Protein AF-A0A3D0GPQ9-F1 (afdb_monomer)

Foldseek 3Di:
DKDKDWFADDPPHQDAQLVGPRRIDIDIDDVVVCPDPPVVVVVVSVVSCPPPVNVVVVVVVPDPDPPPDD

pLDDT: mean 81.27, std 11.55, range [43.84, 93.25]

Radius of gyration: 15.56 Å; Cα contacts (8 Å, |Δi|>4): 61; chains: 1; bounding box: 45×23×41 Å

Structure (mmCIF, N/CA/C/O backbone):
data_AF-A0A3D0GPQ9-F1
#
_entry.id   AF-A0A3D0GPQ9-F1
#
loop_
_atom_site.group_PDB
_atom_site.id
_atom_site.type_symbol
_atom_site.label_atom_id
_atom_site.label_alt_id
_atom_site.label_comp_id
_atom_site.label_asym_id
_atom_site.label_entity_id
_atom_site.label_seq_id
_atom_site.pdbx_PDB_ins_code
_atom_site.Cartn_x
_atom_site.Cartn_y
_atom_site.Cartn_z
_atom_site.occupancy
_atom_site.B_iso_or_equiv
_atom_site.auth_seq_id
_atom_site.auth_comp_id
_atom_site.auth_asym_id
_atom_site.auth_atom_id
_atom_site.pdbx_PDB_model_num
ATOM 1 N N . MET A 1 1 ? 23.570 -1.283 -7.655 1.00 74.50 1 MET A N 1
ATOM 2 C CA . MET A 1 1 ? 22.782 -0.086 -8.034 1.00 74.50 1 MET A CA 1
ATOM 3 C C . MET A 1 1 ? 21.502 -0.104 -7.208 1.00 74.50 1 MET A C 1
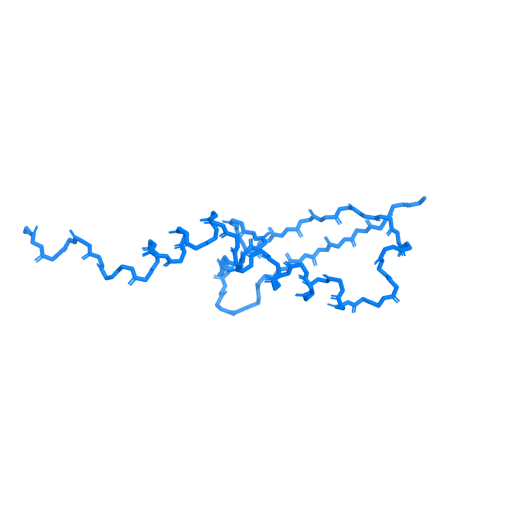ATOM 5 O O . MET A 1 1 ? 21.001 -1.195 -6.967 1.00 74.50 1 MET A O 1
ATOM 9 N N . VAL A 1 2 ? 21.012 1.038 -6.720 1.00 84.81 2 VAL A N 1
ATOM 10 C CA . VAL A 1 2 ? 19.787 1.112 -5.900 1.00 84.81 2 VAL A CA 1
ATOM 11 C C . VAL A 1 2 ? 18.703 1.863 -6.671 1.00 84.81 2 VAL A C 1
ATOM 13 O O . VAL A 1 2 ? 18.989 2.890 -7.281 1.00 84.81 2 VAL A O 1
ATOM 16 N N . GLY A 1 3 ? 17.489 1.319 -6.691 1.00 86.88 3 GLY A N 1
ATOM 17 C CA . GLY A 1 3 ? 16.294 1.968 -7.221 1.00 86.88 3 GLY A CA 1
ATOM 18 C C . GLY A 1 3 ? 15.522 2.680 -6.111 1.00 86.88 3 GLY A C 1
ATOM 19 O O . GLY A 1 3 ? 15.656 2.343 -4.932 1.00 86.88 3 GLY A O 1
ATOM 20 N N . HIS A 1 4 ? 14.709 3.664 -6.489 1.00 90.38 4 HIS A N 1
ATOM 21 C CA . HIS A 1 4 ? 13.879 4.435 -5.567 1.00 90.38 4 HIS A CA 1
ATOM 22 C C . HIS A 1 4 ? 12.416 4.390 -6.014 1.00 90.38 4 HIS 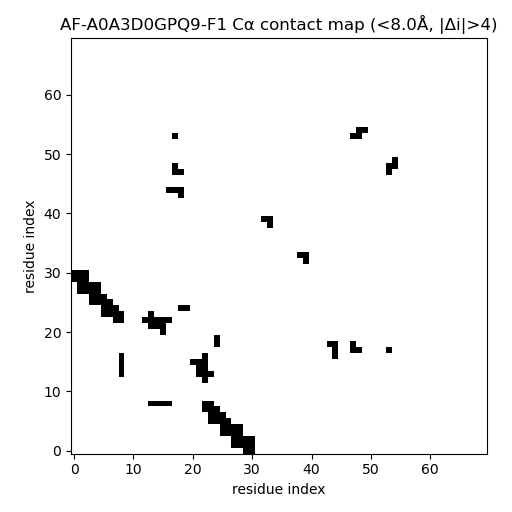A C 1
ATOM 24 O O . HIS A 1 4 ? 12.104 4.734 -7.153 1.00 90.38 4 HIS A O 1
ATOM 30 N N . LEU A 1 5 ? 11.536 3.969 -5.104 1.00 89.31 5 LEU A N 1
ATOM 31 C CA . LEU A 1 5 ? 10.087 4.049 -5.242 1.00 89.31 5 LEU A CA 1
ATOM 32 C C . LEU A 1 5 ? 9.562 5.201 -4.381 1.00 89.31 5 LEU A C 1
ATOM 34 O O . LEU A 1 5 ? 9.777 5.213 -3.167 1.00 89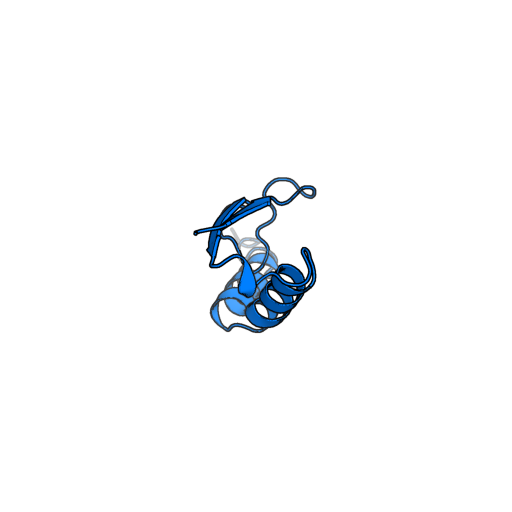.31 5 LEU A O 1
ATOM 38 N N . ASP A 1 6 ? 8.847 6.124 -5.017 1.00 91.12 6 ASP A N 1
ATOM 39 C CA . ASP A 1 6 ? 8.101 7.204 -4.370 1.00 91.12 6 ASP A CA 1
ATOM 40 C C . ASP A 1 6 ? 6.603 6.897 -4.494 1.00 91.12 6 ASP A C 1
ATOM 42 O O . ASP A 1 6 ? 6.063 6.820 -5.600 1.00 91.12 6 ASP A O 1
ATOM 46 N N . ILE A 1 7 ? 5.952 6.640 -3.359 1.00 89.75 7 ILE A N 1
ATOM 47 C CA . ILE A 1 7 ? 4.549 6.229 -3.291 1.00 89.75 7 ILE A CA 1
ATOM 48 C C . ILE A 1 7 ? 3.758 7.310 -2.564 1.00 89.75 7 ILE A C 1
ATOM 50 O O . ILE A 1 7 ? 4.098 7.679 -1.438 1.00 89.75 7 ILE A O 1
ATOM 54 N N . ARG A 1 8 ? 2.675 7.782 -3.192 1.00 90.44 8 ARG A N 1
ATOM 55 C CA . ARG A 1 8 ? 1.823 8.857 -2.671 1.00 90.44 8 ARG A CA 1
ATOM 56 C C . ARG A 1 8 ? 0.348 8.537 -2.862 1.00 90.44 8 ARG A C 1
ATOM 58 O O . ARG A 1 8 ? -0.054 8.076 -3.930 1.00 90.44 8 ARG A O 1
ATOM 65 N N . THR A 1 9 ? -0.462 8.826 -1.852 1.00 88.88 9 THR A N 1
ATOM 66 C CA . THR A 1 9 ? -1.921 8.745 -1.951 1.00 88.88 9 THR A CA 1
ATOM 67 C C . THR A 1 9 ? -2.464 9.938 -2.739 1.00 88.88 9 THR A C 1
ATOM 69 O O . THR A 1 9 ? -2.172 11.085 -2.405 1.00 88.88 9 THR A O 1
ATOM 72 N N . ILE A 1 10 ? -3.274 9.675 -3.769 1.00 87.19 10 ILE A N 1
ATOM 73 C CA . ILE A 1 10 ? -3.856 10.718 -4.635 1.00 87.19 10 ILE A CA 1
ATOM 74 C C . ILE A 1 10 ? -5.242 11.166 -4.136 1.00 87.19 10 ILE A C 1
ATOM 76 O O . ILE A 1 10 ? -5.561 12.349 -4.214 1.00 87.19 10 ILE A O 1
ATOM 80 N N . GLY A 1 11 ? -6.066 10.257 -3.600 1.00 77.62 11 GLY A N 1
ATOM 81 C CA . GLY A 1 11 ? -7.421 10.590 -3.151 1.00 77.62 11 GLY A CA 1
ATOM 82 C C . GLY A 1 11 ? -8.052 9.516 -2.251 1.00 77.62 11 GLY A C 1
ATOM 83 O O . GLY A 1 11 ? -8.027 8.350 -2.647 1.00 77.62 11 GLY A O 1
ATOM 84 N N . PRO A 1 12 ? -8.634 9.880 -1.084 1.00 78.31 12 PRO A N 1
ATOM 85 C CA . PRO A 1 12 ? -8.604 11.213 -0.465 1.00 78.31 12 PRO A CA 1
ATOM 86 C C . PRO A 1 12 ? -7.172 11.643 -0.094 1.00 78.31 12 PRO A C 1
ATOM 88 O O . PRO A 1 12 ? -6.285 10.808 0.084 1.00 78.31 12 PRO A O 1
ATOM 91 N N . GLN A 1 13 ? -6.916 12.953 -0.051 1.00 73.50 13 GLN A N 1
ATOM 92 C CA . GLN A 1 13 ? -5.570 13.472 0.200 1.00 73.50 13 GLN A CA 1
ATOM 93 C C . GLN A 1 13 ? -5.078 13.016 1.577 1.00 73.50 13 GLN A C 1
ATOM 95 O O . GLN A 1 13 ? -5.808 13.111 2.560 1.00 73.50 13 GLN A O 1
ATOM 100 N N . SER A 1 14 ? -3.851 12.495 1.629 1.00 68.88 14 SER A N 1
ATOM 101 C CA . SER A 1 14 ? -3.251 11.939 2.849 1.00 68.88 14 SER A CA 1
ATOM 102 C C . SER A 1 14 ? -4.043 10.790 3.480 1.00 68.88 14 SER A C 1
ATOM 104 O O . SER A 1 14 ? -3.865 10.517 4.666 1.00 68.88 14 SER A O 1
ATOM 106 N N . ALA A 1 15 ? -4.884 10.076 2.715 1.00 78.19 15 ALA A N 1
ATOM 107 C CA . ALA A 1 15 ? -5.366 8.785 3.194 1.00 78.19 15 ALA A CA 1
ATOM 108 C C . ALA A 1 15 ? -4.153 7.901 3.489 1.00 78.19 15 ALA A C 1
ATOM 110 O O . ALA A 1 15 ? -3.175 7.893 2.732 1.00 78.19 15 ALA A O 1
ATOM 111 N N . LEU A 1 16 ? -4.237 7.179 4.596 1.00 85.56 16 LEU A N 1
ATOM 112 C CA . LEU A 1 16 ? -3.176 6.329 5.101 1.00 85.56 16 LEU A CA 1
ATOM 113 C C . LEU A 1 16 ? -3.420 4.923 4.555 1.00 85.56 16 LEU A C 1
ATOM 115 O O . LEU A 1 16 ? -4.261 4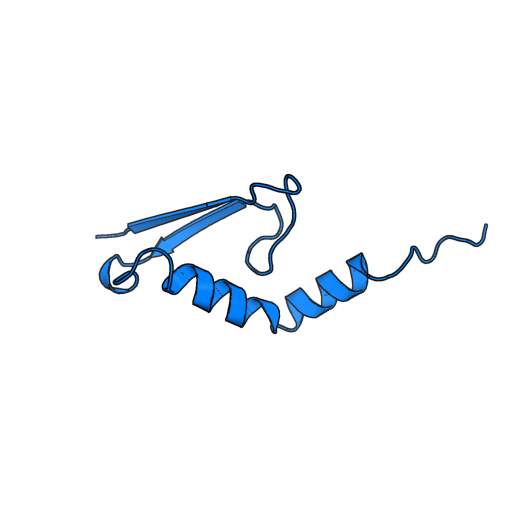.237 5.108 1.00 85.56 16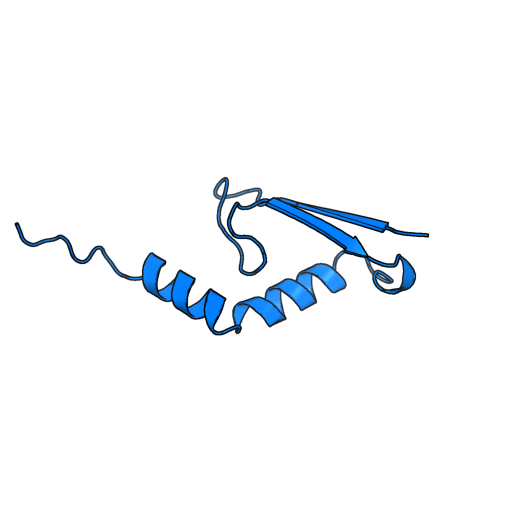 LEU A O 1
ATOM 119 N N . PRO A 1 17 ? -2.821 4.470 3.441 1.00 84.44 17 PRO A N 1
ATOM 120 C CA . PRO A 1 17 ? -2.877 3.062 3.072 1.00 84.44 17 PRO A CA 1
ATOM 121 C C . PRO A 1 17 ? -2.037 2.216 4.049 1.00 84.44 17 PRO A C 1
ATOM 123 O O . PRO A 1 17 ? -1.172 2.755 4.740 1.00 84.44 17 PRO A O 1
ATOM 126 N N . PRO A 1 18 ? -2.172 0.877 4.017 1.00 88.88 18 PRO A N 1
ATOM 127 C CA . PRO A 1 18 ? -1.434 -0.043 4.895 1.00 88.88 18 PRO A CA 1
ATOM 128 C C . PRO A 1 18 ? 0.085 0.129 4.906 1.00 88.88 18 PRO A C 1
ATOM 130 O O . PRO A 1 18 ? 0.773 -0.262 5.841 1.00 88.88 18 PRO A O 1
ATOM 133 N N . ILE A 1 19 ? 0.623 0.714 3.842 1.00 89.81 19 ILE A N 1
ATOM 134 C CA . ILE A 1 19 ? 2.049 0.917 3.665 1.00 89.81 19 ILE A CA 1
ATOM 135 C C . ILE A 1 19 ? 2.507 2.311 4.096 1.00 89.81 19 ILE A C 1
ATOM 137 O O . ILE A 1 19 ? 3.686 2.582 3.964 1.00 89.81 19 ILE A O 1
ATOM 141 N N . THR A 1 20 ? 1.689 3.242 4.586 1.00 87.00 20 THR A N 1
ATOM 142 C CA . THR A 1 20 ? 2.216 4.535 5.076 1.00 87.00 20 THR A CA 1
ATOM 143 C C . THR A 1 20 ? 1.346 5.169 6.150 1.00 87.00 20 THR A C 1
ATOM 145 O O . THR A 1 20 ? 0.126 5.164 6.077 1.00 87.00 20 THR A O 1
ATOM 148 N N . GLU A 1 21 ? 2.018 5.775 7.124 1.00 81.12 21 GLU A N 1
ATOM 149 C CA . GLU A 1 21 ? 1.420 6.513 8.238 1.00 81.12 21 GLU A CA 1
ATOM 150 C C . GLU A 1 21 ? 1.111 7.977 7.890 1.00 81.12 21 GLU A C 1
ATOM 152 O O . GLU A 1 21 ? 0.485 8.674 8.680 1.00 81.12 21 GLU A O 1
ATOM 157 N N . THR A 1 22 ? 1.530 8.461 6.712 1.00 84.31 22 THR A N 1
ATOM 158 C CA . THR A 1 22 ? 1.353 9.865 6.287 1.00 84.31 22 THR A CA 1
ATOM 159 C C . THR A 1 22 ? 0.711 10.026 4.907 1.00 84.31 22 THR A C 1
ATOM 161 O O . THR A 1 22 ? 0.490 11.147 4.456 1.00 84.31 22 THR A O 1
ATOM 164 N N . GLY A 1 23 ? 0.450 8.925 4.194 1.00 86.19 23 GLY A N 1
ATOM 165 C CA . GLY A 1 23 ? 0.047 8.963 2.782 1.00 86.19 23 GLY A CA 1
ATOM 166 C C . GLY A 1 23 ? 1.219 9.154 1.808 1.00 86.19 23 GLY A C 1
ATOM 167 O O . GLY A 1 23 ? 1.002 9.236 0.600 1.00 86.19 23 GLY A O 1
ATOM 168 N N . HIS A 1 24 ? 2.459 9.181 2.308 1.00 89.62 24 HIS A N 1
ATOM 169 C CA . HIS A 1 24 ? 3.690 9.210 1.517 1.00 89.62 24 HIS A CA 1
ATOM 170 C C . HIS A 1 24 ? 4.692 8.159 2.017 1.00 89.62 24 HIS A C 1
ATOM 172 O O . HIS A 1 24 ? 4.863 7.980 3.226 1.00 89.62 24 HIS A O 1
ATOM 178 N N . ARG A 1 25 ? 5.401 7.473 1.114 1.00 91.19 25 ARG A N 1
ATOM 179 C CA . ARG A 1 25 ? 6.545 6.621 1.470 1.00 91.19 25 ARG A CA 1
ATOM 180 C C . ARG A 1 25 ? 7.625 6.653 0.393 1.00 91.19 25 ARG A C 1
ATOM 182 O O . ARG A 1 25 ? 7.359 6.347 -0.764 1.00 91.19 25 ARG A O 1
ATOM 189 N N . SER A 1 26 ? 8.862 6.879 0.832 1.00 92.31 26 SER A N 1
ATOM 190 C CA . SER A 1 26 ? 10.074 6.599 0.058 1.00 92.31 26 SER A CA 1
ATOM 191 C C . SER A 1 26 ? 10.611 5.213 0.411 1.00 92.31 26 SER A C 1
ATOM 193 O O . SER A 1 26 ? 10.762 4.881 1.591 1.00 92.31 26 SER A O 1
ATOM 195 N N . HIS A 1 27 ? 10.901 4.392 -0.597 1.00 90.50 27 HIS A N 1
ATOM 196 C CA . HIS A 1 27 ? 11.450 3.050 -0.407 1.00 90.50 27 HIS A CA 1
ATOM 197 C C . HIS A 1 27 ? 12.598 2.786 -1.383 1.00 90.50 27 HIS A C 1
ATOM 199 O O . HIS A 1 27 ? 12.448 2.933 -2.596 1.00 90.50 27 HIS A O 1
ATOM 205 N N . PHE A 1 28 ? 13.748 2.386 -0.844 1.00 91.38 28 PHE A N 1
ATOM 206 C CA . PHE A 1 28 ? 14.926 2.021 -1.623 1.00 91.38 28 PHE A CA 1
ATOM 207 C C . PHE A 1 28 ? 14.997 0.511 -1.773 1.00 91.38 28 PHE A C 1
ATOM 209 O O . PHE A 1 28 ? 14.879 -0.221 -0.790 1.00 91.38 28 PHE A O 1
ATOM 216 N N . ILE A 1 29 ? 15.202 0.050 -3.000 1.00 88.94 29 ILE A N 1
ATOM 217 C CA . ILE A 1 29 ? 15.158 -1.373 -3.320 1.00 88.94 29 ILE A CA 1
ATOM 218 C C . ILE A 1 29 ? 16.080 -1.691 -4.487 1.00 88.94 29 ILE A C 1
ATOM 220 O O . ILE A 1 29 ? 16.365 -0.841 -5.332 1.00 88.94 29 ILE A O 1
ATOM 224 N N . HIS A 1 30 ? 16.585 -2.920 -4.533 1.00 88.88 30 HIS A N 1
ATOM 225 C CA . HIS A 1 30 ? 17.370 -3.352 -5.676 1.00 88.88 30 HIS A CA 1
ATOM 226 C C . HIS A 1 30 ? 16.472 -3.435 -6.925 1.00 88.88 30 HIS A C 1
ATOM 228 O O . HIS A 1 30 ? 15.414 -4.063 -6.849 1.00 88.88 30 HIS A O 1
ATOM 234 N N . PRO A 1 31 ? 16.872 -2.858 -8.076 1.00 84.56 31 PRO A N 1
ATOM 235 C CA . PRO A 1 31 ? 16.038 -2.847 -9.280 1.00 84.56 31 PRO A CA 1
ATOM 236 C C . PRO A 1 31 ? 15.593 -4.238 -9.746 1.00 84.56 31 PRO A C 1
ATOM 238 O O . PRO A 1 31 ? 14.493 -4.376 -10.256 1.00 84.56 31 PRO A O 1
ATOM 241 N N . SER A 1 32 ? 16.394 -5.281 -9.498 1.00 85.88 32 SER A N 1
ATOM 242 C CA . SER A 1 32 ? 16.039 -6.666 -9.854 1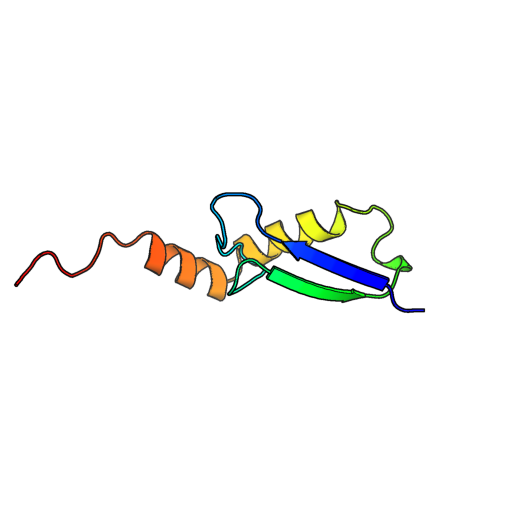.00 85.88 32 SER A CA 1
ATOM 243 C C . SER A 1 32 ? 14.834 -7.232 -9.096 1.00 85.88 32 SER A C 1
ATOM 245 O O . SER A 1 32 ? 14.368 -8.305 -9.438 1.00 85.88 32 SER A O 1
ATOM 247 N N . ILE A 1 33 ? 14.374 -6.577 -8.027 1.00 81.62 33 ILE A N 1
ATOM 248 C CA . ILE A 1 33 ? 13.173 -6.997 -7.286 1.00 81.62 33 ILE A CA 1
ATOM 249 C C . ILE A 1 33 ? 11.915 -6.394 -7.941 1.00 81.62 33 ILE A C 1
ATOM 251 O O . ILE A 1 33 ? 10.811 -6.903 -7.767 1.00 81.62 33 ILE A O 1
ATOM 255 N N . ILE A 1 34 ? 12.076 -5.314 -8.712 1.00 76.62 34 ILE A N 1
ATOM 256 C CA . ILE A 1 34 ? 11.005 -4.650 -9.456 1.00 76.62 34 ILE A CA 1
ATOM 257 C C . ILE A 1 34 ? 11.129 -5.075 -10.924 1.00 76.62 34 ILE A C 1
ATOM 259 O O . ILE A 1 34 ? 11.520 -4.289 -11.781 1.00 76.62 34 ILE A O 1
ATOM 263 N N . GLU A 1 35 ? 10.848 -6.344 -11.214 1.00 70.69 35 GLU A N 1
ATOM 264 C CA . GLU A 1 35 ? 10.816 -6.822 -12.606 1.00 70.69 35 GLU A CA 1
ATOM 265 C C . GLU A 1 35 ? 9.596 -6.268 -13.365 1.00 70.69 35 GLU A C 1
ATOM 267 O O . GLU A 1 35 ? 9.684 -6.001 -14.560 1.00 70.69 35 GLU A O 1
ATOM 272 N N . ASP A 1 36 ? 8.489 -6.015 -12.652 1.00 70.12 36 ASP A N 1
ATOM 273 C CA . ASP A 1 36 ? 7.282 -5.350 -13.153 1.00 70.12 36 ASP A CA 1
ATOM 274 C C . ASP A 1 36 ? 6.882 -4.200 -12.211 1.00 70.12 36 ASP A C 1
ATOM 27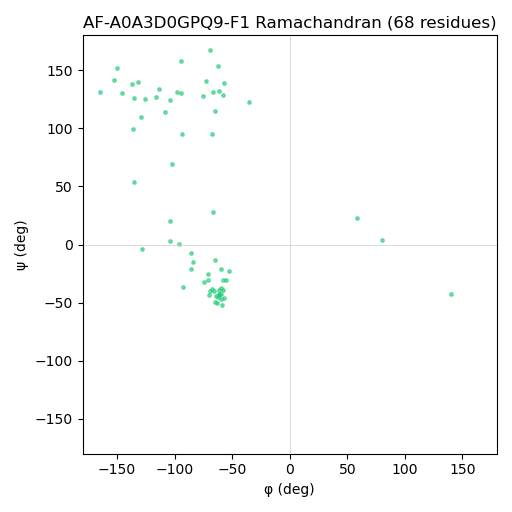6 O O . ASP A 1 36 ? 6.471 -4.402 -11.056 1.00 70.12 36 ASP A O 1
ATOM 280 N N . ALA A 1 37 ? 7.062 -2.966 -12.686 1.00 60.12 37 ALA A N 1
ATOM 281 C CA . ALA A 1 37 ? 6.764 -1.754 -11.937 1.00 60.12 37 ALA A CA 1
ATOM 282 C C . ALA A 1 37 ? 5.246 -1.621 -11.723 1.00 60.12 37 ALA A C 1
ATOM 284 O O . ALA A 1 37 ? 4.516 -1.113 -12.564 1.00 60.12 37 ALA A O 1
ATOM 285 N N . GLY A 1 38 ? 4.775 -2.081 -10.564 1.00 67.38 38 GLY A N 1
ATOM 286 C CA . GLY A 1 38 ? 3.365 -2.040 -10.163 1.00 67.38 38 GLY A CA 1
ATOM 287 C C . GLY A 1 38 ? 2.937 -3.317 -9.447 1.00 67.38 38 GLY A C 1
ATOM 288 O O . GLY A 1 38 ? 2.319 -3.244 -8.382 1.00 67.38 38 GLY A O 1
ATOM 289 N N . GLY A 1 39 ? 3.367 -4.480 -9.948 1.00 82.62 39 GLY A N 1
ATOM 290 C CA . GLY A 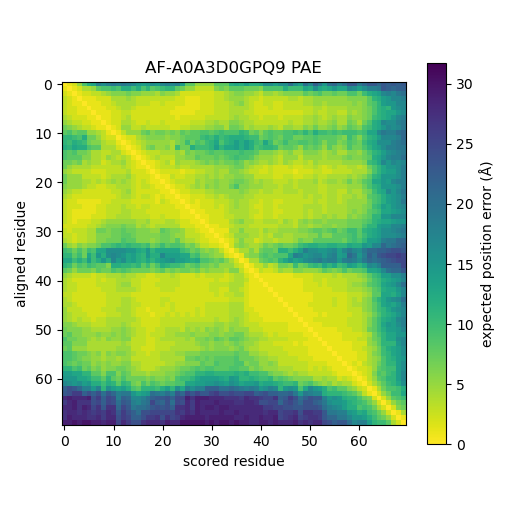1 39 ? 3.103 -5.778 -9.320 1.00 82.62 39 GLY A CA 1
ATOM 291 C C . GLY A 1 39 ? 3.700 -5.884 -7.914 1.00 82.62 39 GLY A C 1
ATOM 292 O O . GLY A 1 39 ? 3.016 -6.304 -6.979 1.00 82.62 39 GLY A O 1
ATOM 293 N N . TYR A 1 40 ? 4.937 -5.406 -7.738 1.00 88.00 40 TYR A N 1
ATOM 294 C CA . TYR A 1 40 ? 5.606 -5.363 -6.432 1.00 88.00 40 TYR A CA 1
ATOM 295 C C . TYR A 1 40 ? 4.827 -4.529 -5.403 1.00 88.00 40 TYR A C 1
ATOM 297 O O . TYR A 1 40 ? 4.522 -5.003 -4.309 1.00 88.00 40 TYR A O 1
ATOM 305 N N . VAL A 1 41 ? 4.467 -3.290 -5.763 1.00 88.50 41 VAL A N 1
ATOM 306 C CA . VAL A 1 41 ? 3.766 -2.367 -4.854 1.00 88.50 41 VAL A CA 1
ATOM 307 C C . VAL A 1 41 ? 2.375 -2.899 -4.515 1.00 88.50 41 VAL A C 1
ATOM 309 O O . VAL A 1 41 ? 1.969 -2.858 -3.355 1.00 88.50 41 VAL A O 1
ATOM 312 N N . LEU A 1 42 ? 1.661 -3.468 -5.490 1.00 88.69 42 LEU A N 1
ATOM 313 C CA . LEU A 1 42 ? 0.353 -4.071 -5.248 1.00 88.69 42 LEU A CA 1
ATOM 314 C C . LEU A 1 42 ? 0.443 -5.284 -4.313 1.00 88.69 42 LEU A C 1
ATOM 316 O O . LEU A 1 42 ? -0.374 -5.412 -3.399 1.00 88.69 42 LEU A O 1
ATOM 320 N N . ALA A 1 43 ? 1.421 -6.169 -4.517 1.00 90.31 43 ALA A N 1
ATOM 321 C CA . ALA A 1 43 ? 1.647 -7.314 -3.638 1.00 90.31 43 ALA A CA 1
ATOM 322 C C . ALA A 1 43 ? 1.987 -6.867 -2.208 1.00 90.31 43 ALA A C 1
ATOM 324 O O . ALA A 1 43 ? 1.485 -7.443 -1.241 1.00 90.31 43 ALA A O 1
ATOM 325 N N . TRP A 1 44 ? 2.776 -5.802 -2.076 1.00 90.94 44 TRP A N 1
ATOM 326 C CA . TRP A 1 44 ? 3.104 -5.208 -0.787 1.00 90.94 44 TRP A CA 1
ATOM 327 C C . TRP A 1 44 ? 1.867 -4.655 -0.073 1.00 90.94 44 TRP A C 1
ATOM 329 O O . TRP A 1 44 ? 1.611 -5.039 1.066 1.00 90.94 44 TRP A O 1
ATOM 339 N N . ILE A 1 45 ? 1.052 -3.842 -0.753 1.00 91.06 45 ILE A N 1
ATOM 340 C CA . ILE A 1 45 ? -0.200 -3.311 -0.190 1.00 91.06 45 ILE A CA 1
ATOM 341 C C . ILE A 1 45 ? -1.118 -4.453 0.251 1.00 91.06 45 ILE A C 1
ATOM 343 O O . ILE A 1 45 ? -1.638 -4.417 1.363 1.00 91.06 45 ILE A O 1
ATOM 347 N N . LYS A 1 46 ? -1.285 -5.488 -0.583 1.00 92.12 46 LYS A N 1
ATOM 348 C CA . LYS A 1 46 ? -2.109 -6.658 -0.248 1.00 92.12 46 LYS A CA 1
ATOM 349 C C . LYS A 1 46 ? -1.611 -7.372 1.001 1.00 92.12 46 LYS A C 1
ATOM 351 O O . LYS A 1 46 ? -2.422 -7.759 1.830 1.00 92.12 46 LYS A O 1
ATOM 356 N N . ARG A 1 47 ? -0.297 -7.548 1.145 1.00 92.94 47 ARG A N 1
ATOM 357 C CA . ARG A 1 47 ? 0.293 -8.183 2.327 1.00 92.94 47 ARG A CA 1
ATOM 358 C C . ARG A 1 47 ? 0.054 -7.353 3.589 1.00 92.94 47 ARG A C 1
ATOM 360 O O . ARG A 1 47 ? -0.393 -7.904 4.591 1.00 92.94 47 ARG A O 1
ATOM 367 N N . GLU A 1 48 ? 0.341 -6.054 3.543 1.00 93.25 48 GLU A N 1
ATOM 368 C CA . GLU A 1 48 ? 0.207 -5.177 4.715 1.00 93.25 48 GLU A CA 1
ATOM 369 C C . GLU A 1 48 ? -1.259 -4.925 5.092 1.00 93.25 48 GLU A C 1
ATOM 371 O O . GLU A 1 48 ? -1.559 -4.723 6.265 1.00 93.25 48 GLU A O 1
ATOM 376 N N . ALA A 1 49 ? -2.197 -5.036 4.144 1.00 91.31 49 ALA A N 1
ATOM 377 C CA . ALA A 1 49 ? -3.631 -4.926 4.416 1.00 91.31 49 ALA A CA 1
ATOM 378 C C . ALA A 1 49 ? -4.162 -5.977 5.411 1.00 91.31 49 ALA A C 1
ATOM 380 O O . ALA A 1 49 ? -5.197 -5.759 6.031 1.00 91.31 49 ALA A O 1
ATOM 381 N N . TYR A 1 50 ? -3.461 -7.100 5.595 1.00 92.06 50 TYR A N 1
ATOM 382 C CA . TYR A 1 50 ? -3.814 -8.123 6.589 1.00 92.06 50 TYR A CA 1
ATOM 383 C C . TYR A 1 50 ? -2.919 -8.087 7.832 1.00 92.06 50 TYR A C 1
ATOM 385 O O . TYR A 1 50 ? -3.039 -8.942 8.712 1.00 92.06 50 TYR A O 1
ATOM 393 N N . ALA A 1 51 ? -1.994 -7.131 7.922 1.00 90.19 51 ALA A N 1
ATOM 394 C CA . ALA A 1 51 ? -1.076 -7.062 9.041 1.00 90.19 51 ALA A CA 1
ATOM 395 C C . ALA A 1 51 ? -1.800 -6.575 10.314 1.00 90.19 51 ALA A C 1
ATOM 397 O O . ALA A 1 51 ? -2.595 -5.634 10.255 1.00 90.19 51 ALA A O 1
ATOM 398 N N . PRO A 1 52 ? -1.493 -7.137 11.501 1.00 88.75 52 PRO A N 1
ATOM 399 C CA . PRO A 1 52 ? -2.180 -6.768 12.742 1.00 88.75 52 PRO A CA 1
ATOM 400 C C . PRO A 1 52 ? -2.103 -5.279 13.097 1.00 88.75 52 PRO A C 1
ATOM 402 O O . PRO A 1 52 ? -3.004 -4.757 13.745 1.00 88.75 52 PRO A O 1
ATOM 405 N N . HIS A 1 53 ? -1.027 -4.589 12.710 1.00 84.50 53 HIS A N 1
ATOM 406 C CA . HIS A 1 53 ? -0.894 -3.153 12.957 1.00 84.50 53 HIS A CA 1
ATOM 407 C C . HIS A 1 53 ? -1.882 -2.343 12.108 1.00 84.50 53 HIS A C 1
ATOM 409 O O . HIS A 1 53 ? -2.496 -1.410 12.616 1.00 84.50 53 HIS A O 1
ATOM 415 N N . TRP A 1 54 ? -2.080 -2.733 10.847 1.00 87.69 54 TRP A N 1
ATOM 416 C CA . TRP A 1 54 ? -2.995 -2.062 9.937 1.00 87.69 54 TRP A CA 1
ATOM 417 C C . TRP A 1 54 ? -4.451 -2.297 10.337 1.00 87.69 54 TRP A C 1
ATOM 419 O O . TRP A 1 54 ? -5.222 -1.347 10.420 1.00 87.69 54 TRP A O 1
ATOM 429 N N . LEU A 1 55 ? -4.803 -3.533 10.701 1.00 86.25 55 LEU A N 1
ATOM 430 C CA . LEU A 1 55 ? -6.148 -3.855 11.187 1.00 86.25 55 LEU A CA 1
ATOM 431 C C . LEU A 1 55 ? -6.527 -3.024 12.424 1.00 86.25 55 LEU A C 1
ATOM 433 O O . LEU A 1 55 ? -7.648 -2.540 12.509 1.00 86.25 55 LEU A O 1
ATOM 437 N N . LYS A 1 56 ? -5.585 -2.780 13.349 1.00 85.50 56 LYS A N 1
ATOM 438 C CA . LYS A 1 56 ? -5.812 -1.881 14.499 1.00 85.50 56 LYS A CA 1
ATOM 439 C C . LYS A 1 56 ? -6.115 -0.448 14.067 1.00 85.50 56 LYS A C 1
ATOM 441 O O . LYS A 1 56 ? -7.012 0.172 14.626 1.00 85.50 56 LYS A O 1
ATOM 446 N N . ILE A 1 57 ? -5.368 0.072 13.092 1.00 82.06 57 ILE A N 1
ATOM 447 C CA . ILE A 1 57 ? -5.594 1.411 12.537 1.00 82.06 57 ILE A CA 1
ATOM 448 C C . ILE A 1 57 ? -6.981 1.470 11.888 1.00 82.06 57 ILE A C 1
ATOM 450 O O . ILE A 1 57 ? -7.736 2.393 12.174 1.00 82.06 57 ILE A O 1
ATOM 454 N N . GLN A 1 58 ? -7.356 0.461 11.097 1.00 83.88 58 GLN A N 1
ATOM 455 C CA . GLN A 1 58 ? -8.690 0.385 10.499 1.00 83.88 58 GLN A CA 1
ATOM 456 C C . GLN A 1 58 ? -9.795 0.359 11.552 1.00 83.88 58 GLN A C 1
ATOM 458 O O . GLN A 1 58 ? -10.715 1.157 11.453 1.00 83.88 58 GLN A O 1
ATOM 463 N N . THR A 1 59 ? -9.685 -0.463 12.600 1.00 81.06 59 THR A N 1
ATOM 464 C CA . THR A 1 59 ? -10.678 -0.487 13.687 1.00 81.06 59 THR A CA 1
ATOM 465 C C . THR A 1 59 ? -10.808 0.866 14.394 1.00 81.06 59 THR A C 1
ATOM 467 O O . THR A 1 59 ? -11.917 1.254 14.746 1.00 81.06 59 THR A O 1
ATOM 470 N N . LEU A 1 60 ? -9.709 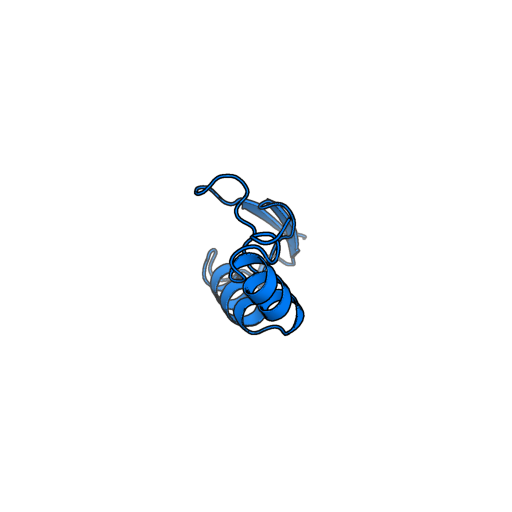1.607 14.585 1.00 76.38 60 LEU A N 1
ATOM 471 C CA . LEU A 1 60 ? -9.756 2.957 15.162 1.00 76.38 60 LEU A CA 1
ATOM 472 C C . LEU A 1 60 ? -10.455 3.966 14.239 1.00 76.38 60 LEU A C 1
ATOM 474 O O . LEU A 1 60 ? -11.183 4.821 14.731 1.00 76.38 60 LEU A O 1
ATOM 478 N N . PHE A 1 61 ? -10.244 3.872 12.923 1.00 72.62 61 PHE A N 1
ATOM 479 C CA . PHE A 1 61 ? -10.922 4.724 11.938 1.00 72.62 61 PHE A CA 1
ATOM 480 C C . PHE A 1 61 ? -12.392 4.338 11.716 1.00 72.62 61 PHE A C 1
ATOM 482 O O . PHE A 1 61 ? -13.208 5.205 11.418 1.00 72.62 61 PHE A O 1
ATOM 489 N N . GLU A 1 62 ? -12.724 3.053 11.833 1.00 70.56 62 GLU A N 1
ATOM 490 C CA . GLU A 1 62 ? -14.078 2.517 11.660 1.00 70.56 62 GLU A CA 1
ATOM 491 C C . GLU A 1 62 ? -14.930 2.623 12.927 1.00 70.56 62 GLU A C 1
ATOM 493 O O . GLU A 1 62 ? -16.149 2.486 12.836 1.00 70.56 62 GLU A O 1
ATOM 498 N N . GLN A 1 63 ? -14.338 2.883 14.100 1.00 66.94 63 GLN A N 1
ATOM 499 C CA . GLN A 1 63 ? -15.122 3.228 15.280 1.00 66.94 63 GLN A CA 1
ATOM 500 C C . GLN A 1 63 ? -15.835 4.570 15.041 1.00 66.94 63 GLN A C 1
ATOM 502 O O . GLN A 1 63 ? -15.158 5.601 14.985 1.00 66.94 63 GLN A O 1
ATOM 507 N N . PRO A 1 64 ? -17.183 4.614 14.975 1.00 55.97 64 PRO A N 1
ATOM 508 C CA . PRO A 1 64 ? -17.882 5.870 15.194 1.00 55.97 64 PRO A CA 1
ATOM 509 C C . PRO A 1 64 ? -17.475 6.362 16.586 1.00 55.97 64 PRO A C 1
ATOM 511 O O . PRO A 1 64 ? -17.453 5.593 17.549 1.00 55.97 64 PRO A O 1
ATOM 514 N N . SER A 1 65 ? -17.038 7.615 16.647 1.00 56.84 65 SER A N 1
ATOM 515 C CA . SER A 1 65 ? -16.486 8.287 17.821 1.00 56.84 65 SER A CA 1
ATOM 516 C C . SER A 1 65 ? -17.147 7.853 19.132 1.00 56.84 65 SER A C 1
ATOM 518 O O . SER A 1 65 ? -18.342 8.055 19.323 1.00 56.84 65 SER A O 1
ATOM 520 N N . LEU A 1 66 ? -16.345 7.349 20.074 1.00 55.72 66 LEU A N 1
ATOM 521 C CA . LEU A 1 66 ? -16.709 7.052 21.469 1.00 55.72 66 LEU A CA 1
ATOM 522 C C . LEU A 1 66 ? -17.033 8.329 22.292 1.00 55.72 66 LEU A C 1
ATOM 524 O O . LEU A 1 66 ? -16.819 8.370 23.496 1.00 55.72 66 LEU A O 1
ATOM 528 N N . PHE A 1 67 ? -17.503 9.398 21.652 1.00 61.38 67 PHE A N 1
ATOM 529 C CA . PHE A 1 67 ? -17.799 10.686 22.281 1.00 61.38 67 PHE A CA 1
ATOM 530 C C . PHE A 1 67 ? -19.148 11.236 21.796 1.00 61.38 67 PHE A C 1
ATOM 532 O O . PHE A 1 67 ? -19.230 12.363 21.320 1.00 61.38 67 PHE A O 1
ATOM 539 N N . GLU A 1 68 ? -20.206 10.433 21.921 1.00 58.00 68 GLU A N 1
ATOM 540 C CA . GLU A 1 68 ? -21.600 10.914 21.890 1.00 58.00 68 GLU A CA 1
ATOM 541 C C . GLU A 1 68 ? -22.250 10.950 23.288 1.00 58.00 68 GLU A C 1
ATOM 543 O O . GLU A 1 68 ? -23.467 11.016 23.411 1.00 58.00 68 GLU A O 1
ATOM 548 N N . GLU A 1 69 ? -21.459 10.968 24.362 1.00 52.34 69 GLU A N 1
ATOM 549 C CA . GLU A 1 69 ? -21.953 11.304 25.701 1.00 52.34 69 GLU A CA 1
ATOM 550 C C . GLU A 1 69 ? -20.966 12.257 26.380 1.00 52.34 69 GLU A C 1
ATOM 552 O O . GLU A 1 69 ? -19.914 11.812 26.838 1.00 52.34 69 GLU A O 1
ATOM 557 N N . LEU A 1 70 ? -21.281 13.560 26.362 1.00 43.84 70 LEU A N 1
ATOM 558 C CA . LEU A 1 70 ? -21.147 14.544 27.455 1.00 43.84 70 LEU A CA 1
ATOM 559 C C . LEU A 1 70 ? -21.715 15.906 27.018 1.00 43.84 70 LEU A C 1
ATOM 561 O O . LEU A 1 70 ? -21.201 16.482 26.033 1.00 43.84 70 LEU A O 1
#

Sequence (70 aa):
MVGHLDIRTIGPQSALPPITETGHRSHFIHPSIIEDAGGYVLAWIKREAYAPHWLKIQTLFEQPSLFEEL

Mean predicted aligned error: 7.63 Å

Secondary structure (DSSP, 8-state):
--EEEEEE-TTTTT---TT-SSSEEEEEE-GGG-SSTTHHHHHHHHHHTTSHHHHHHHHHHHS--S-S--

Solvent-accessible surface area (backbone atoms only — not comparable to full-atom values): 4357 Å² total; per-residue (Å²): 124,80,36,79,47,80,47,70,46,81,75,63,77,54,41,60,52,59,78,26,94,62,17,52,42,81,46,79,42,54,52,85,74,51,81,50,93,54,62,52,60,51,54,49,44,59,56,32,59,72,31,73,70,40,49,52,53,49,52,62,71,67,46,76,71,98,70,87,77,135